Protein AF-A0AAJ2U429-F1 (afdb_monomer_lite)

Sequence (180 aa):
MDTSQNQRQIVRRLHALECALATEIDTRFAEEGVDRRDLMLLTALDSPDDASRPPHRGPGRTRRLRHLAARGWIDDTGTGTWALTDDGRAARLRLEEIRDTVRRRAVDAVGQDAFDTTMRNLDAMTRALGGDPDAPPRGGRRRFGRHGFGHPGAGRAERGDGDNRHHGFGPHDPRCTPAT

Radius of gyration: 21.41 Å; chains: 1; bounding box: 41×55×61 Å

Foldseek 3Di:
DDPVVVVVVVVVVVVLVVLVLQVQLQVVVVVVVHGVVLLVVLVLQVDPPPPVDDPPDDPPVVVSLVVCVVVVQWDDPVPNDIHGDPVVVVVSVVSVVSSVVSVVVVCVVQDVVRVVVVLVVVCVVQVVVVHHPPDDDPPPPPCPDDDDDDDDDDDDDDDDPDPPPDDDDDHPPVVSDDDD

pLDDT: mean 74.48, std 24.21, range [28.3, 98.0]

Structure (mmCIF, N/CA/C/O backbone):
data_AF-A0AAJ2U429-F1
#
_entry.id   AF-A0AAJ2U429-F1
#
loop_
_atom_site.group_PDB
_atom_site.id
_atom_site.type_symbol
_atom_site.label_atom_id
_atom_site.label_alt_id
_atom_site.label_comp_id
_atom_site.label_asym_id
_atom_site.label_entity_id
_atom_site.label_seq_id
_atom_site.pdbx_PDB_ins_code
_atom_site.Cartn_x
_atom_site.Cartn_y
_atom_site.Cartn_z
_atom_site.occupancy
_atom_site.B_iso_or_equiv
_atom_site.auth_seq_id
_atom_site.auth_comp_id
_atom_site.auth_asym_id
_atom_site.auth_atom_id
_atom_site.pdbx_PDB_model_num
ATOM 1 N N . MET A 1 1 ? 15.804 8.685 -31.724 1.00 52.22 1 MET A N 1
ATOM 2 C CA . MET A 1 1 ? 15.104 8.978 -30.453 1.00 52.22 1 MET A CA 1
ATOM 3 C C . MET A 1 1 ? 16.143 9.503 -29.477 1.00 52.22 1 MET A C 1
ATOM 5 O O . MET A 1 1 ? 17.149 8.833 -29.297 1.00 52.22 1 MET A O 1
ATOM 9 N N . ASP A 1 2 ? 15.962 10.713 -28.949 1.00 70.88 2 ASP A N 1
ATOM 10 C CA . ASP A 1 2 ? 16.974 11.413 -28.145 1.00 70.88 2 ASP A CA 1
ATOM 11 C C . ASP A 1 2 ? 17.080 10.804 -26.734 1.00 70.88 2 ASP A C 1
ATOM 13 O O . ASP A 1 2 ? 16.095 10.741 -25.989 1.00 70.88 2 ASP A O 1
ATOM 17 N N . THR A 1 3 ? 18.276 10.349 -26.357 1.00 69.38 3 THR A N 1
ATOM 18 C CA . THR A 1 3 ? 18.588 9.767 -25.042 1.00 69.38 3 THR A CA 1
ATOM 19 C C . THR A 1 3 ? 18.154 10.686 -23.896 1.00 69.38 3 THR A C 1
ATOM 21 O O . THR A 1 3 ? 17.651 10.200 -22.884 1.00 69.38 3 THR A O 1
ATOM 24 N N . SER A 1 4 ? 18.217 12.007 -24.082 1.00 68.56 4 SER A N 1
ATOM 25 C CA . SER A 1 4 ? 17.791 13.009 -23.092 1.00 68.56 4 SER A CA 1
ATOM 26 C C . SER A 1 4 ? 16.271 13.010 -22.867 1.00 68.56 4 SER A C 1
ATOM 28 O O . SER A 1 4 ? 15.778 13.211 -21.752 1.00 68.56 4 SER A O 1
ATOM 30 N N . GLN A 1 5 ? 15.497 12.752 -23.926 1.00 72.06 5 GLN A N 1
ATOM 31 C CA . GLN A 1 5 ? 14.043 12.597 -23.856 1.00 72.06 5 GLN A CA 1
ATOM 32 C C . GLN A 1 5 ? 13.669 11.275 -23.178 1.00 72.06 5 GLN A C 1
ATOM 34 O O . GLN A 1 5 ? 12.708 11.235 -22.409 1.00 72.06 5 GLN A O 1
ATOM 39 N N . ASN A 1 6 ? 14.423 10.203 -23.432 1.00 75.00 6 ASN A N 1
ATOM 40 C CA . ASN A 1 6 ? 14.228 8.909 -22.777 1.00 75.00 6 ASN A CA 1
ATOM 41 C C . ASN A 1 6 ? 14.582 8.965 -21.281 1.00 75.00 6 ASN A C 1
ATOM 43 O O . ASN A 1 6 ? 13.837 8.428 -20.467 1.00 75.00 6 ASN A O 1
ATOM 47 N N . GLN A 1 7 ? 15.631 9.701 -20.899 1.00 76.38 7 GLN A N 1
ATOM 48 C CA . GLN A 1 7 ? 16.014 9.913 -19.497 1.00 76.38 7 GLN A CA 1
ATOM 49 C C . GLN A 1 7 ? 14.909 10.610 -18.687 1.00 76.38 7 GLN A C 1
ATOM 51 O O . GLN A 1 7 ? 14.513 10.115 -17.633 1.00 76.38 7 GLN A O 1
ATOM 56 N N . ARG A 1 8 ? 14.327 11.708 -19.198 1.00 79.19 8 ARG A N 1
ATOM 57 C CA . ARG A 1 8 ? 13.188 12.381 -18.534 1.00 79.19 8 ARG A CA 1
ATOM 58 C C . ARG A 1 8 ? 11.939 11.498 -18.445 1.00 79.19 8 ARG A C 1
ATOM 60 O O . ARG A 1 8 ? 11.132 11.660 -17.531 1.00 79.19 8 ARG A O 1
ATOM 67 N N . GLN A 1 9 ? 11.768 10.565 -19.381 1.00 87.38 9 GLN A N 1
ATOM 68 C CA . GLN A 1 9 ? 10.630 9.648 -19.376 1.00 87.38 9 GLN A CA 1
ATOM 69 C C . GLN A 1 9 ? 10.718 8.582 -18.281 1.00 87.38 9 GLN A C 1
ATOM 71 O O . GLN A 1 9 ? 9.662 8.143 -17.836 1.00 87.38 9 GLN A O 1
ATOM 76 N N . ILE A 1 10 ? 11.913 8.181 -17.825 1.00 88.44 10 ILE A N 1
ATOM 77 C CA . ILE A 1 10 ? 12.056 7.149 -16.780 1.00 88.44 10 ILE A CA 1
ATOM 78 C C . ILE A 1 10 ? 11.386 7.610 -15.482 1.00 88.44 10 ILE A C 1
ATOM 80 O O . ILE A 1 10 ? 10.452 6.964 -15.015 1.00 88.44 10 ILE A O 1
ATOM 84 N N . VAL A 1 11 ? 11.789 8.770 -14.952 1.00 87.62 11 VAL A N 1
ATOM 85 C CA . VAL A 1 11 ? 11.227 9.320 -13.703 1.00 87.62 11 VAL A CA 1
ATOM 86 C C . VAL A 1 11 ? 9.716 9.526 -13.822 1.00 87.62 11 VAL A C 1
ATOM 88 O O . VAL A 1 11 ? 8.966 9.171 -12.918 1.00 87.62 11 VAL A O 1
ATOM 91 N N . ARG A 1 12 ? 9.250 10.040 -14.968 1.00 91.25 12 ARG A N 1
ATOM 92 C CA . ARG A 1 12 ? 7.818 10.250 -15.217 1.00 91.25 12 ARG A CA 1
ATOM 93 C C . ARG A 1 12 ? 7.030 8.939 -15.245 1.00 91.25 12 ARG A C 1
ATOM 95 O O . ARG A 1 12 ? 5.923 8.899 -14.727 1.00 91.25 12 ARG A O 1
ATOM 102 N N . ARG A 1 13 ? 7.561 7.882 -15.869 1.00 92.44 13 ARG A N 1
ATOM 103 C CA . ARG A 1 13 ? 6.893 6.571 -15.949 1.00 92.44 13 ARG A CA 1
ATOM 104 C C . ARG A 1 13 ? 6.829 5.883 -14.590 1.00 92.44 13 ARG A C 1
ATOM 106 O O . ARG A 1 13 ? 5.782 5.342 -14.261 1.00 92.44 13 ARG A O 1
ATOM 113 N N . LEU A 1 14 ? 7.907 5.943 -13.807 1.00 93.31 14 LEU A N 1
ATOM 114 C CA . LEU A 1 14 ? 7.922 5.412 -12.442 1.00 93.31 14 LEU A CA 1
ATOM 115 C C . LEU A 1 14 ? 6.882 6.117 -11.567 1.00 93.31 14 LEU A C 1
ATOM 117 O O . LEU A 1 14 ? 6.089 5.454 -10.907 1.00 93.31 14 LEU A O 1
ATOM 121 N N . HIS A 1 15 ? 6.820 7.448 -11.640 1.00 89.69 15 HIS A N 1
ATOM 122 C CA . HIS A 1 15 ? 5.814 8.231 -10.919 1.00 89.69 15 HIS A CA 1
ATOM 123 C C . HIS A 1 15 ? 4.383 7.934 -11.397 1.00 89.69 15 HIS A C 1
ATOM 125 O O . HIS A 1 15 ? 3.491 7.751 -10.578 1.00 89.69 15 HIS A O 1
ATOM 131 N N . ALA A 1 16 ? 4.155 7.791 -12.707 1.00 94.44 16 ALA A N 1
ATOM 132 C CA . ALA A 1 16 ? 2.840 7.421 -13.236 1.00 94.44 16 ALA A CA 1
ATOM 133 C C . ALA A 1 16 ? 2.380 6.030 -12.758 1.00 94.44 16 ALA A C 1
ATOM 135 O O . ALA A 1 16 ? 1.210 5.858 -12.416 1.00 94.44 16 ALA A O 1
ATOM 136 N N . LEU A 1 17 ? 3.292 5.053 -12.698 1.00 95.38 17 LEU A N 1
ATOM 137 C CA . 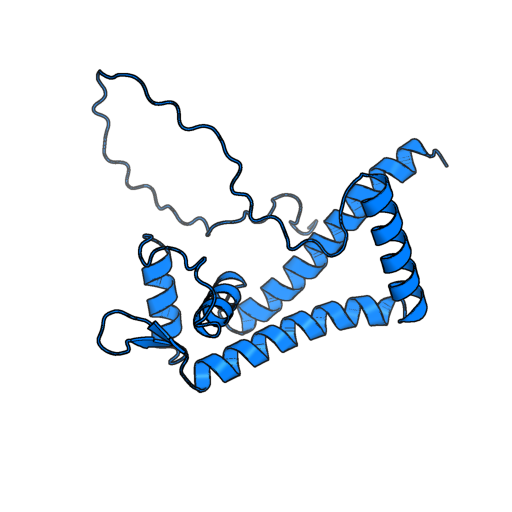LEU A 1 17 ? 3.008 3.728 -12.141 1.00 95.38 17 LEU A CA 1
ATOM 138 C C . LEU A 1 17 ? 2.693 3.807 -10.641 1.00 95.38 17 LEU A C 1
ATOM 140 O O . LEU A 1 17 ? 1.725 3.197 -10.193 1.00 95.38 17 LEU A O 1
ATOM 144 N N . GLU A 1 18 ? 3.467 4.586 -9.879 1.00 93.56 18 GLU A N 1
ATOM 145 C CA . GLU A 1 18 ? 3.212 4.840 -8.456 1.00 93.56 18 GLU A CA 1
ATOM 146 C C . GLU A 1 18 ? 1.813 5.438 -8.242 1.00 93.56 18 GLU A C 1
ATOM 148 O O . GLU A 1 18 ? 1.048 4.917 -7.431 1.00 93.56 18 GLU A O 1
ATOM 153 N N . CYS A 1 19 ? 1.438 6.462 -9.017 1.00 92.06 19 CYS A N 1
ATOM 154 C CA . CYS A 1 19 ? 0.103 7.058 -8.977 1.00 92.06 19 CYS A CA 1
ATOM 155 C C . CYS A 1 19 ? -1.002 6.042 -9.302 1.00 92.06 19 CYS A C 1
ATOM 157 O O . CYS A 1 19 ? -2.028 6.026 -8.629 1.00 92.06 19 CYS A O 1
ATOM 159 N N . ALA A 1 20 ? -0.820 5.200 -10.323 1.00 95.94 20 ALA A N 1
ATOM 160 C CA . ALA A 1 20 ? -1.832 4.227 -10.732 1.00 95.94 20 ALA A CA 1
ATOM 161 C C . ALA A 1 20 ? -2.057 3.149 -9.660 1.00 95.94 20 ALA A C 1
ATOM 163 O O . ALA A 1 20 ? -3.198 2.871 -9.290 1.00 95.94 20 ALA A O 1
ATOM 164 N N . LEU A 1 21 ? -0.969 2.593 -9.113 1.00 94.69 21 LEU A N 1
ATOM 165 C CA . LEU A 1 21 ? -1.026 1.645 -7.998 1.00 94.69 21 LEU A CA 1
ATOM 166 C C . LEU A 1 21 ? -1.673 2.281 -6.769 1.00 94.69 21 LEU A C 1
ATOM 168 O O . LEU A 1 21 ? -2.485 1.648 -6.095 1.00 94.69 21 LEU A O 1
ATOM 172 N N . ALA A 1 22 ? -1.318 3.534 -6.484 1.00 91.75 22 ALA A N 1
ATOM 173 C CA . ALA A 1 22 ? -1.907 4.281 -5.397 1.00 91.75 22 ALA A CA 1
ATOM 174 C C . ALA A 1 22 ? -3.428 4.398 -5.598 1.00 91.75 22 ALA A C 1
ATOM 176 O O . ALA A 1 22 ? -4.187 3.875 -4.780 1.00 91.75 22 ALA A O 1
ATOM 177 N N . THR A 1 23 ? -3.880 5.016 -6.683 1.00 94.38 23 THR A N 1
ATOM 178 C CA . THR A 1 23 ? -5.307 5.238 -6.946 1.00 94.38 23 THR A CA 1
ATOM 179 C C . THR A 1 23 ? -6.124 3.953 -6.831 1.00 94.38 23 THR A C 1
ATOM 181 O O . THR A 1 23 ? -7.124 3.948 -6.123 1.00 94.38 23 THR A O 1
ATOM 184 N N . GLU A 1 24 ? -5.667 2.844 -7.419 1.00 95.88 24 GLU A N 1
ATOM 185 C CA . GLU A 1 24 ? -6.379 1.563 -7.323 1.00 95.88 24 GLU A CA 1
ATOM 186 C C . GLU A 1 24 ? -6.491 1.071 -5.869 1.00 95.88 24 GLU A C 1
ATOM 188 O O . GLU A 1 24 ? -7.569 0.676 -5.430 1.00 95.88 24 GLU A O 1
ATOM 193 N N . ILE A 1 25 ? -5.407 1.134 -5.085 1.00 94.31 25 ILE A N 1
ATOM 194 C CA . ILE A 1 25 ? -5.443 0.758 -3.661 1.00 94.31 25 ILE A CA 1
ATOM 195 C C . ILE A 1 25 ? -6.410 1.657 -2.880 1.00 94.31 25 ILE A C 1
ATOM 197 O O . ILE A 1 25 ? -7.165 1.150 -2.055 1.00 94.31 25 ILE A O 1
ATOM 201 N N . ASP A 1 26 ? -6.400 2.972 -3.124 1.00 93.12 26 ASP A N 1
ATOM 202 C CA . ASP A 1 26 ? -7.301 3.904 -2.433 1.00 93.12 26 ASP A CA 1
ATOM 203 C C . ASP A 1 26 ? -8.764 3.632 -2.781 1.00 93.12 26 ASP A C 1
ATOM 205 O O . ASP A 1 26 ? -9.603 3.630 -1.882 1.00 93.12 26 ASP A O 1
ATOM 209 N N . THR A 1 27 ? -9.070 3.341 -4.048 1.00 94.50 27 THR A N 1
ATOM 210 C CA . THR A 1 27 ? -10.417 2.957 -4.480 1.00 94.50 27 THR A CA 1
ATOM 211 C C . THR A 1 27 ? -10.896 1.710 -3.739 1.00 94.50 27 THR A C 1
ATOM 213 O O . THR A 1 27 ? -11.973 1.734 -3.148 1.00 94.50 27 THR A O 1
ATOM 216 N N . ARG A 1 28 ? -10.077 0.653 -3.669 1.00 95.81 28 ARG A N 1
ATOM 217 C CA . ARG A 1 28 ? -10.447 -0.580 -2.949 1.00 95.81 28 ARG A CA 1
ATOM 218 C C . ARG A 1 28 ? -10.546 -0.386 -1.438 1.00 95.81 28 ARG A C 1
ATOM 220 O O . ARG A 1 28 ? -11.371 -1.008 -0.783 1.00 95.81 28 ARG A O 1
ATOM 227 N N . PHE A 1 29 ? -9.713 0.469 -0.852 1.00 94.62 29 PHE A N 1
ATOM 228 C CA . PHE A 1 29 ? -9.782 0.751 0.585 1.00 94.62 29 PHE A CA 1
ATOM 229 C C . PHE A 1 29 ? -11.016 1.592 0.930 1.00 94.62 29 PHE A C 1
ATOM 231 O O . PHE A 1 29 ? -11.631 1.379 1.976 1.00 94.62 29 PHE A O 1
ATOM 238 N N . ALA A 1 30 ? -11.421 2.497 0.035 1.00 92.38 30 ALA A N 1
ATOM 239 C CA . ALA A 1 30 ? -12.638 3.280 0.191 1.00 92.38 30 ALA A CA 1
ATOM 240 C C . ALA A 1 30 ? -13.902 2.401 0.182 1.00 92.38 30 ALA A C 1
ATOM 242 O O . ALA A 1 30 ? -14.822 2.687 0.947 1.00 92.38 30 ALA A O 1
ATOM 243 N N . GLU A 1 31 ? -13.926 1.308 -0.593 1.00 92.50 31 GLU A N 1
ATOM 244 C CA . GLU A 1 31 ? -14.996 0.290 -0.552 1.00 92.50 31 GLU A CA 1
ATOM 245 C C . GLU A 1 31 ? -15.119 -0.361 0.841 1.00 92.50 31 GLU A C 1
ATOM 247 O O . GLU A 1 31 ? -16.221 -0.641 1.307 1.00 92.50 31 GLU A O 1
ATOM 252 N N . GLU A 1 32 ? -14.000 -0.510 1.555 1.00 90.25 32 GLU A N 1
ATOM 253 C CA . GLU A 1 32 ? -13.932 -0.992 2.943 1.00 90.25 32 GLU A CA 1
ATOM 254 C C . GLU A 1 32 ? -14.111 0.138 3.983 1.00 90.25 32 GLU A C 1
ATOM 256 O O . GLU A 1 32 ? -14.038 -0.091 5.197 1.00 90.25 32 GLU A O 1
ATOM 261 N N . GLY A 1 33 ? -14.326 1.386 3.553 1.00 92.31 33 GLY A N 1
ATOM 262 C CA . GLY A 1 33 ? -14.481 2.552 4.429 1.00 92.31 33 GLY A CA 1
ATOM 263 C C . GLY A 1 33 ? -13.230 2.892 5.251 1.00 92.31 33 GLY A C 1
ATOM 264 O O . GLY A 1 33 ? -13.345 3.384 6.382 1.00 92.31 33 GLY A O 1
ATOM 265 N N . VAL A 1 34 ? -12.042 2.579 4.731 1.00 93.56 34 VAL A N 1
ATOM 266 C CA . VAL A 1 34 ? -10.739 2.879 5.345 1.00 93.56 34 VAL A CA 1
ATOM 267 C C . VAL A 1 34 ? -9.788 3.537 4.351 1.00 93.56 34 VAL A C 1
ATOM 269 O O . VAL A 1 34 ? -10.065 3.623 3.161 1.00 93.56 34 VAL A O 1
ATOM 272 N N . ASP A 1 35 ? -8.643 4.011 4.838 1.00 91.12 35 ASP A N 1
ATOM 273 C CA . ASP A 1 35 ? -7.538 4.455 3.990 1.00 91.12 35 ASP A CA 1
ATOM 274 C C . ASP A 1 35 ? -6.200 3.794 4.372 1.00 91.12 35 ASP A C 1
ATOM 276 O O . ASP A 1 35 ? -6.085 3.019 5.324 1.00 91.12 35 ASP A O 1
ATOM 280 N N . ARG A 1 36 ? -5.130 4.110 3.631 1.00 88.69 36 ARG A N 1
ATOM 281 C CA . ARG A 1 36 ? -3.798 3.538 3.897 1.00 88.69 36 ARG A CA 1
ATOM 282 C C . ARG A 1 36 ? -3.253 3.861 5.287 1.00 88.69 36 ARG A C 1
ATOM 284 O O . ARG A 1 36 ? -2.418 3.117 5.797 1.00 88.69 36 ARG A O 1
ATOM 291 N N . ARG A 1 37 ? -3.666 4.976 5.902 1.00 86.50 37 ARG A N 1
ATOM 292 C CA . ARG A 1 37 ? -3.208 5.336 7.253 1.00 86.50 37 ARG A CA 1
ATOM 293 C C . ARG A 1 37 ? -3.861 4.464 8.305 1.00 86.50 37 ARG A C 1
ATOM 295 O O . ARG A 1 37 ? -3.230 4.236 9.333 1.00 86.50 37 ARG A O 1
ATOM 302 N N . ASP A 1 38 ? -5.076 4.001 8.048 1.00 91.38 38 ASP A N 1
ATOM 303 C CA . ASP A 1 38 ? -5.739 3.030 8.904 1.00 91.38 38 ASP A CA 1
ATOM 304 C C . ASP A 1 38 ? -4.991 1.696 8.843 1.00 91.38 38 ASP A C 1
ATOM 306 O O . ASP A 1 38 ? -4.625 1.178 9.893 1.00 91.38 38 ASP A O 1
ATOM 310 N N . LEU A 1 39 ? -4.609 1.227 7.645 1.00 91.88 39 LEU A N 1
ATOM 311 C CA . LEU A 1 39 ? -3.750 0.043 7.518 1.00 91.88 39 LEU A CA 1
ATOM 312 C C . LEU A 1 39 ? -2.407 0.218 8.244 1.00 91.88 39 LEU A C 1
ATOM 314 O O . LEU A 1 39 ? -2.041 -0.627 9.050 1.00 91.88 39 LEU A O 1
ATOM 318 N N . MET A 1 40 ? -1.696 1.334 8.033 1.00 87.31 40 MET A N 1
ATOM 319 C CA . MET A 1 40 ? -0.438 1.597 8.753 1.00 87.31 40 MET A CA 1
ATOM 320 C C . MET A 1 40 ? -0.619 1.612 10.275 1.00 87.31 40 MET A C 1
ATOM 322 O O . MET A 1 40 ? 0.285 1.218 11.005 1.00 87.31 40 MET A O 1
ATOM 326 N N . LEU A 1 41 ? -1.760 2.104 10.764 1.00 87.62 41 LEU A N 1
ATOM 327 C CA . LEU A 1 41 ? -2.060 2.131 12.190 1.00 87.62 41 LEU A CA 1
ATOM 328 C C . LEU A 1 41 ? -2.328 0.723 12.725 1.00 87.62 41 LEU A C 1
ATOM 330 O O . LEU A 1 41 ? -1.808 0.395 13.784 1.00 87.62 41 LEU A O 1
ATOM 334 N N . LEU A 1 42 ? -3.067 -0.108 11.987 1.00 91.06 42 LEU A N 1
ATOM 335 C CA . LEU A 1 42 ? -3.268 -1.515 12.332 1.00 91.06 42 LEU A CA 1
ATOM 336 C C . LEU A 1 42 ? -1.930 -2.268 12.331 1.00 91.06 42 LEU A C 1
ATOM 338 O O . LEU A 1 42 ? -1.600 -2.894 13.326 1.00 91.06 42 LEU A O 1
ATOM 342 N N . THR A 1 43 ? -1.097 -2.141 11.295 1.00 90.06 43 THR A N 1
ATOM 343 C CA . THR A 1 43 ? 0.234 -2.778 11.266 1.00 90.06 43 THR A CA 1
ATOM 344 C C . THR A 1 43 ? 1.117 -2.323 12.433 1.00 90.06 43 THR A C 1
ATOM 346 O O . THR A 1 43 ? 1.772 -3.144 13.062 1.00 90.06 43 THR A O 1
ATOM 349 N N . ALA A 1 44 ? 1.103 -1.033 12.782 1.00 84.19 44 ALA A N 1
ATOM 350 C CA . ALA A 1 44 ? 1.881 -0.520 13.911 1.00 84.19 44 ALA A CA 1
ATOM 351 C C . ALA A 1 44 ? 1.362 -0.985 15.285 1.00 84.19 44 ALA A C 1
ATOM 353 O O . ALA A 1 44 ? 2.128 -1.016 16.243 1.00 84.19 44 ALA A O 1
ATOM 354 N N . LEU A 1 45 ? 0.069 -1.296 15.409 1.00 84.88 45 LEU A N 1
ATOM 355 C CA . LEU A 1 45 ? -0.503 -1.852 16.638 1.00 84.88 45 LEU A CA 1
ATOM 356 C C . LEU A 1 45 ? -0.221 -3.352 16.787 1.00 84.88 45 LEU A C 1
ATOM 358 O O . LEU A 1 45 ? -0.262 -3.846 17.910 1.00 84.88 45 LEU A O 1
ATOM 362 N N . ASP A 1 46 ? 0.067 -4.052 15.687 1.00 84.25 46 ASP A N 1
ATOM 363 C CA . ASP A 1 46 ? 0.339 -5.496 15.673 1.00 84.25 46 ASP A CA 1
ATOM 364 C C . ASP A 1 46 ? 1.811 -5.834 15.950 1.00 84.25 46 ASP A C 1
ATOM 366 O O . ASP A 1 46 ? 2.136 -6.975 16.262 1.00 84.25 46 ASP A O 1
ATOM 370 N N . SER A 1 47 ? 2.699 -4.838 15.867 1.00 72.94 47 SER A N 1
ATOM 371 C CA . SER A 1 47 ? 4.135 -4.969 16.136 1.00 72.94 47 SER A CA 1
ATOM 372 C C . SER A 1 47 ? 4.495 -4.345 17.493 1.00 72.94 47 SER A C 1
ATOM 374 O O . SER A 1 47 ? 4.837 -3.160 17.547 1.00 72.94 47 SER A O 1
ATOM 376 N N . PRO A 1 48 ? 4.434 -5.099 18.607 1.00 56.56 48 PRO A N 1
ATOM 377 C CA . PRO A 1 48 ? 4.714 -4.570 19.945 1.00 56.56 48 PRO A CA 1
ATOM 378 C C . PRO A 1 48 ? 6.183 -4.158 20.159 1.00 56.56 48 PRO A C 1
ATOM 380 O O . PRO A 1 48 ? 6.441 -3.299 21.002 1.00 56.56 48 PRO A O 1
ATOM 383 N N . ASP A 1 49 ? 7.122 -4.707 19.379 1.00 54.34 49 ASP A N 1
ATOM 384 C CA . ASP A 1 49 ? 8.573 -4.511 19.550 1.00 54.34 49 ASP A CA 1
ATOM 385 C C . ASP A 1 49 ? 9.148 -3.277 18.828 1.00 54.34 49 ASP A C 1
ATOM 387 O O . ASP A 1 49 ? 10.323 -2.941 19.002 1.00 54.34 49 ASP A O 1
ATOM 391 N N . ASP A 1 50 ? 8.349 -2.559 18.030 1.00 49.34 50 ASP A N 1
ATOM 392 C CA . ASP A 1 50 ? 8.843 -1.386 17.303 1.00 49.34 50 ASP A CA 1
ATOM 393 C C . ASP A 1 50 ? 8.854 -0.137 18.208 1.00 49.34 50 ASP A C 1
ATOM 395 O O . ASP A 1 50 ? 7.923 0.676 18.264 1.00 49.34 50 ASP A O 1
ATOM 399 N N . ALA A 1 51 ? 9.956 0.024 18.946 1.00 39.94 51 ALA A N 1
ATOM 400 C CA . ALA A 1 51 ? 10.234 1.152 19.837 1.00 39.94 51 ALA A CA 1
ATOM 401 C C . ALA A 1 51 ? 10.302 2.526 19.125 1.00 39.94 51 ALA A C 1
ATOM 403 O O . ALA A 1 51 ? 10.416 3.558 19.790 1.00 39.94 51 ALA A O 1
ATOM 404 N N . SER A 1 52 ? 10.171 2.583 17.789 1.00 42.97 52 SER A N 1
ATOM 405 C CA . SER A 1 52 ? 9.949 3.831 17.034 1.00 42.97 52 SER A CA 1
ATOM 406 C C . SER A 1 52 ? 8.519 4.384 17.154 1.00 42.97 52 SER A C 1
ATOM 408 O O . SER A 1 52 ? 8.170 5.352 16.464 1.00 42.97 52 SER A O 1
ATOM 410 N N . ARG A 1 53 ? 7.690 3.795 18.030 1.00 49.34 53 ARG A N 1
ATOM 411 C CA . ARG A 1 53 ? 6.284 4.147 18.262 1.00 49.34 53 ARG A CA 1
ATOM 412 C C . ARG A 1 53 ? 6.075 5.672 18.319 1.00 49.34 53 ARG A C 1
ATOM 414 O O . ARG A 1 53 ? 6.690 6.359 19.139 1.00 49.34 53 ARG A O 1
ATOM 421 N N . PRO A 1 54 ? 5.205 6.249 17.469 1.00 45.62 54 PRO A N 1
ATOM 422 C CA . PRO A 1 54 ? 4.890 7.667 17.559 1.00 45.62 54 PRO A CA 1
ATOM 423 C C . PRO A 1 54 ? 4.207 7.954 18.905 1.00 45.62 54 PRO A C 1
ATOM 425 O O . PRO A 1 54 ? 3.419 7.128 19.374 1.00 45.62 54 PRO A O 1
ATOM 428 N N . PRO A 1 55 ? 4.459 9.121 19.526 1.00 47.53 55 PRO A N 1
ATOM 429 C CA . PRO A 1 55 ? 3.813 9.475 20.780 1.00 47.53 55 PRO A CA 1
ATOM 430 C C . PRO A 1 55 ? 2.295 9.426 20.590 1.00 47.53 55 PRO A C 1
ATOM 432 O O . PRO A 1 55 ? 1.775 9.889 19.572 1.00 47.53 55 PRO A O 1
ATOM 435 N N . HIS A 1 56 ? 1.595 8.881 21.585 1.00 52.22 56 HIS A N 1
ATOM 436 C CA . HIS A 1 56 ? 0.142 8.664 21.672 1.00 52.22 56 HIS A CA 1
ATOM 437 C C . HIS A 1 56 ? -0.737 9.921 21.479 1.00 52.22 56 HIS A C 1
ATOM 439 O O . HIS A 1 56 ? -1.912 9.925 21.837 1.00 52.22 56 HIS A O 1
ATOM 445 N N . ARG A 1 57 ? -0.198 11.038 20.981 1.00 48.72 57 ARG A N 1
ATOM 446 C CA . ARG A 1 57 ? -0.844 12.347 21.007 1.00 48.72 57 ARG A CA 1
ATOM 447 C C . ARG A 1 57 ? -0.620 13.096 19.699 1.00 48.72 57 ARG A C 1
ATOM 449 O O . ARG A 1 57 ? 0.473 13.556 19.390 1.00 48.72 57 ARG A O 1
ATOM 456 N N . GLY A 1 58 ? -1.708 13.232 18.950 1.00 47.84 58 GLY A N 1
ATOM 457 C CA . GLY A 1 58 ? -1.852 14.144 17.824 1.00 47.84 58 GLY A CA 1
ATOM 458 C C . GLY A 1 58 ? -3.345 14.342 17.531 1.00 47.84 58 GLY A C 1
ATOM 459 O O . GLY A 1 58 ? -4.093 13.361 17.589 1.00 47.84 58 GLY A O 1
ATOM 460 N N . PRO A 1 59 ? -3.803 15.566 17.214 1.00 45.84 59 PRO A N 1
ATOM 461 C CA . PRO A 1 59 ? -5.231 15.913 17.155 1.00 45.84 59 PRO A CA 1
ATOM 462 C C . PRO A 1 59 ? -6.035 15.101 16.124 1.00 45.84 59 PRO A C 1
ATOM 464 O O . PRO A 1 59 ? -7.231 14.895 16.298 1.00 45.84 59 PRO A O 1
ATOM 467 N N . GLY A 1 60 ? -5.385 14.572 15.080 1.00 57.59 60 GLY A N 1
ATOM 468 C CA . GLY A 1 60 ? -6.028 13.718 14.074 1.00 57.59 60 GLY A CA 1
ATOM 469 C C . GLY A 1 60 ? -6.037 12.215 14.390 1.00 57.59 60 GLY A C 1
ATOM 470 O O . GLY A 1 60 ? -6.854 11.485 13.828 1.00 57.59 60 GLY A O 1
ATOM 471 N N . ARG A 1 61 ? -5.157 11.722 15.277 1.00 67.69 61 ARG A N 1
ATOM 472 C CA . ARG A 1 61 ? -5.066 10.276 15.564 1.00 67.69 61 ARG A CA 1
ATOM 473 C C . ARG A 1 61 ? -6.151 9.794 16.522 1.00 67.69 61 ARG A C 1
ATOM 475 O O . ARG A 1 61 ? -6.601 8.668 16.368 1.00 67.69 61 ARG A O 1
ATOM 482 N N . THR A 1 62 ? -6.654 10.638 17.421 1.00 74.94 62 THR A N 1
ATOM 483 C CA . THR A 1 62 ? -7.773 10.279 18.315 1.00 74.94 62 THR A CA 1
ATOM 484 C C . THR A 1 62 ? -9.075 10.036 17.551 1.00 74.94 62 THR A C 1
ATOM 486 O O . THR A 1 62 ? -9.841 9.144 17.902 1.00 74.94 62 THR A O 1
ATOM 489 N N . ARG A 1 63 ? -9.338 10.783 16.469 1.00 84.00 63 ARG A N 1
ATOM 490 C CA . ARG A 1 63 ? -10.496 10.525 15.596 1.00 84.00 63 ARG A CA 1
ATOM 491 C C . ARG A 1 63 ? -10.369 9.184 14.870 1.00 84.00 63 ARG 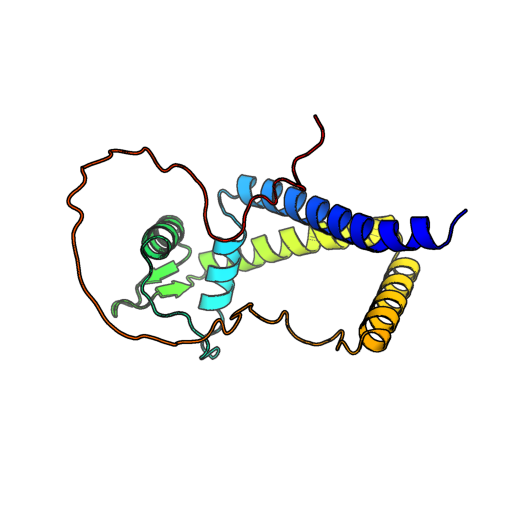A C 1
ATOM 493 O O . ARG A 1 63 ? -11.348 8.456 14.810 1.00 84.00 63 ARG A O 1
ATOM 500 N N . ARG A 1 64 ? -9.180 8.851 14.361 1.00 86.75 64 ARG A N 1
ATOM 501 C CA . ARG A 1 64 ? -8.932 7.571 13.675 1.00 86.75 64 ARG A CA 1
ATOM 502 C C . ARG A 1 64 ? -8.979 6.379 14.618 1.00 86.75 64 ARG A C 1
ATOM 504 O O . ARG A 1 64 ? -9.615 5.394 14.290 1.00 86.75 64 ARG A O 1
ATOM 511 N N . LEU A 1 65 ? -8.384 6.492 15.804 1.00 87.00 65 LEU A N 1
ATOM 512 C CA . LEU A 1 65 ? -8.488 5.450 16.827 1.00 87.00 65 LEU A CA 1
ATOM 513 C C . LEU A 1 65 ? -9.954 5.207 17.202 1.00 87.00 65 LEU A C 1
ATOM 515 O O . LEU A 1 65 ? -10.396 4.070 17.187 1.00 87.00 65 LEU A O 1
ATOM 519 N N . ARG A 1 66 ? -10.748 6.268 17.404 1.00 87.06 66 ARG A N 1
ATOM 520 C CA . ARG A 1 66 ? -12.198 6.122 17.622 1.00 87.06 66 ARG A CA 1
ATOM 521 C C . ARG A 1 66 ? -12.925 5.476 16.441 1.00 87.06 66 ARG A C 1
ATOM 523 O O . ARG A 1 66 ? -13.813 4.672 16.674 1.00 87.06 66 ARG A O 1
ATOM 530 N N . HIS A 1 67 ? -12.561 5.806 15.200 1.00 90.19 67 HIS A N 1
ATOM 531 C CA . HIS A 1 67 ? -13.123 5.165 14.002 1.00 90.19 67 HIS A CA 1
ATOM 532 C C . HIS A 1 67 ? -12.830 3.662 13.970 1.00 90.19 67 HIS A C 1
ATOM 534 O O . HIS A 1 67 ? -13.736 2.866 13.760 1.00 90.19 67 HIS A O 1
ATOM 540 N N . LEU A 1 68 ? -11.586 3.262 14.241 1.00 92.50 68 LEU A N 1
ATOM 541 C CA . LEU A 1 68 ? -11.199 1.850 14.292 1.00 92.50 68 LEU A CA 1
ATOM 542 C C . LEU A 1 68 ? -11.834 1.114 15.480 1.00 92.50 68 LEU A C 1
ATOM 544 O O . LEU A 1 68 ? -12.256 -0.030 15.330 1.00 92.50 68 LEU A O 1
ATOM 548 N N . ALA A 1 69 ? -11.960 1.775 16.631 1.00 91.56 69 ALA A N 1
ATOM 549 C CA . ALA A 1 69 ? -12.625 1.223 17.808 1.00 91.56 69 ALA A CA 1
ATOM 550 C C . ALA A 1 69 ? -14.131 1.039 17.576 1.00 91.56 69 ALA A C 1
ATOM 552 O O . ALA A 1 69 ? -14.684 -0.000 17.912 1.00 91.56 69 ALA A O 1
ATOM 553 N N . ALA A 1 70 ? -14.793 1.995 16.915 1.00 93.06 70 ALA A N 1
ATOM 554 C CA . ALA A 1 70 ? -16.206 1.883 16.543 1.00 93.06 70 ALA A CA 1
ATOM 555 C C . ALA A 1 70 ? -16.483 0.716 15.577 1.00 93.06 70 ALA A C 1
ATOM 557 O O . ALA A 1 70 ? -17.602 0.214 15.528 1.00 93.06 70 ALA A O 1
ATOM 558 N N . ARG A 1 71 ? -15.468 0.269 14.827 1.00 94.06 71 ARG A N 1
ATOM 559 C CA . ARG A 1 71 ? -15.521 -0.931 13.974 1.00 94.06 71 ARG A CA 1
ATOM 560 C C . ARG A 1 71 ? -15.199 -2.225 14.726 1.00 94.06 71 ARG A C 1
ATOM 562 O O . ARG A 1 71 ? -15.204 -3.284 14.110 1.00 94.06 71 ARG A O 1
ATOM 569 N N . GLY A 1 72 ? -14.861 -2.141 16.011 1.00 94.44 72 GLY A N 1
ATOM 570 C CA . GLY A 1 72 ? -14.422 -3.279 16.815 1.00 94.44 72 GLY A CA 1
ATOM 571 C C . GLY A 1 72 ? -13.039 -3.805 16.436 1.00 94.44 72 GLY A C 1
ATOM 572 O O . GLY A 1 72 ? -12.710 -4.927 16.792 1.00 94.44 72 GLY A O 1
ATOM 573 N N . TRP A 1 73 ? -12.225 -3.042 15.698 1.00 95.50 73 TRP A N 1
ATOM 574 C CA . TRP A 1 73 ? -10.908 -3.497 15.225 1.00 95.50 73 TRP A CA 1
ATOM 575 C C . TRP A 1 73 ? -9.784 -3.234 16.227 1.00 95.50 73 TRP A C 1
ATOM 577 O O . TRP A 1 73 ? -8.734 -3.872 16.188 1.00 95.50 73 TRP A O 1
ATOM 587 N N . ILE A 1 74 ? -9.986 -2.271 17.119 1.00 92.62 74 ILE A N 1
ATOM 588 C CA . ILE A 1 74 ? -9.069 -1.989 18.216 1.00 92.62 74 ILE A CA 1
ATOM 589 C C . ILE A 1 74 ? -9.870 -1.775 19.493 1.00 92.62 74 ILE A C 1
ATOM 591 O O . ILE A 1 74 ? -11.016 -1.331 19.426 1.00 92.62 74 ILE A O 1
ATOM 595 N N . ASP A 1 75 ? -9.245 -2.031 20.632 1.00 89.06 75 ASP A N 1
ATOM 596 C CA . ASP A 1 75 ? -9.837 -1.793 21.945 1.00 89.06 75 ASP A CA 1
ATOM 597 C C . ASP A 1 75 ? -8.825 -1.146 22.900 1.00 89.06 75 ASP A C 1
ATOM 599 O O . ASP A 1 75 ? -7.609 -1.250 22.696 1.00 89.06 75 ASP A O 1
ATOM 603 N N . ASP A 1 76 ? -9.325 -0.434 23.909 1.00 83.12 76 ASP A N 1
ATOM 604 C CA . ASP A 1 76 ? -8.503 0.107 24.991 1.00 83.12 76 ASP A CA 1
ATOM 605 C C . ASP A 1 76 ? -8.255 -1.004 26.013 1.00 83.12 76 ASP A C 1
ATOM 607 O O . ASP A 1 76 ? -9.182 -1.575 26.580 1.00 83.12 76 ASP A O 1
ATOM 611 N N . THR A 1 77 ? -6.990 -1.284 26.312 1.00 77.56 77 THR A N 1
ATOM 612 C CA . THR A 1 77 ? -6.591 -2.283 27.310 1.00 77.56 77 THR A CA 1
ATOM 613 C C . THR A 1 77 ? -6.863 -1.832 28.755 1.00 77.56 77 THR A C 1
ATOM 615 O O . THR A 1 77 ? -6.323 -2.415 29.693 1.00 77.56 77 THR A O 1
ATOM 618 N N . GLY A 1 78 ? -7.618 -0.748 28.959 1.00 65.75 78 GLY A N 1
ATOM 619 C CA . GLY A 1 78 ? -7.964 -0.179 30.264 1.00 65.75 78 GLY A CA 1
ATOM 620 C C . GLY A 1 78 ? -6.872 0.700 30.884 1.00 65.75 78 GLY A C 1
ATOM 621 O O . GLY A 1 78 ? -7.038 1.203 31.992 1.00 65.75 78 GLY A O 1
ATOM 622 N N . THR A 1 79 ? -5.758 0.910 30.180 1.00 66.25 79 THR A N 1
ATOM 623 C CA . THR A 1 79 ? -4.611 1.724 30.630 1.00 66.25 79 THR A CA 1
ATOM 624 C C . THR A 1 79 ? -4.390 2.959 29.752 1.00 66.25 79 THR A C 1
ATOM 626 O O . THR A 1 79 ? -3.374 3.643 29.882 1.00 66.25 79 THR A O 1
ATOM 629 N N . GLY A 1 80 ? -5.326 3.251 28.838 1.00 66.50 80 GLY A N 1
ATOM 630 C CA . GLY A 1 80 ? -5.160 4.264 27.797 1.00 66.50 80 GLY A CA 1
ATOM 631 C C . GLY A 1 80 ? -4.266 3.790 26.648 1.00 66.50 80 GLY A C 1
ATOM 632 O O . GLY A 1 80 ? -3.755 4.611 25.876 1.00 66.50 80 GLY A O 1
ATOM 633 N N . THR A 1 81 ? -4.059 2.474 26.543 1.00 76.56 81 THR A N 1
ATOM 634 C CA . THR A 1 81 ? -3.275 1.828 25.487 1.00 76.56 81 THR A CA 1
ATOM 635 C C . THR A 1 81 ? -4.221 1.092 24.555 1.00 76.56 81 THR A C 1
ATOM 637 O O . THR A 1 81 ? -5.069 0.333 24.997 1.00 76.56 81 THR A O 1
ATOM 640 N N . TRP A 1 82 ? -4.063 1.303 23.250 1.00 83.62 82 TRP A N 1
ATOM 641 C CA . TRP A 1 82 ? -4.864 0.616 22.239 1.00 83.62 82 TRP A CA 1
ATOM 642 C C . TRP A 1 82 ? -4.183 -0.679 21.801 1.00 83.62 82 TRP A C 1
ATOM 644 O O . TRP A 1 82 ? -2.971 -0.679 21.561 1.00 83.62 82 TRP A O 1
ATOM 654 N N . ALA A 1 83 ? -4.969 -1.739 21.645 1.00 85.94 83 ALA A N 1
ATOM 655 C CA . ALA A 1 83 ? -4.548 -3.032 21.117 1.00 85.94 83 ALA A CA 1
ATOM 656 C C . ALA A 1 83 ? -5.487 -3.496 19.995 1.00 85.94 83 ALA A C 1
ATOM 658 O O . ALA A 1 83 ? -6.641 -3.075 19.930 1.00 85.94 83 ALA A O 1
ATOM 659 N N . LEU A 1 84 ? -4.993 -4.358 19.103 1.00 90.50 84 LEU A N 1
ATOM 660 C CA . LEU A 1 84 ? -5.822 -5.006 18.086 1.00 90.50 84 LEU A CA 1
ATOM 661 C C . LEU A 1 84 ? -6.691 -6.100 18.692 1.00 90.50 84 LEU A C 1
ATOM 663 O O . LEU A 1 84 ? -6.198 -6.977 19.410 1.00 90.50 84 LEU A O 1
ATOM 667 N N . THR A 1 85 ? -7.953 -6.100 18.286 1.00 94.44 85 THR A N 1
ATOM 668 C CA . THR A 1 85 ? -8.853 -7.241 18.455 1.00 94.44 85 THR A CA 1
ATOM 669 C C . THR A 1 85 ? -8.557 -8.314 17.399 1.00 94.44 85 THR A C 1
ATOM 671 O O . THR A 1 85 ? -7.793 -8.084 16.452 1.00 94.44 85 THR A O 1
ATOM 674 N N . ASP A 1 86 ? -9.174 -9.490 17.525 1.00 95.06 86 ASP A N 1
ATOM 675 C CA . ASP A 1 86 ? -9.110 -10.522 16.481 1.00 95.06 86 ASP A CA 1
ATOM 676 C C . ASP A 1 86 ? -9.709 -10.029 15.157 1.00 95.06 86 ASP A C 1
ATOM 678 O O . ASP A 1 86 ? -9.109 -10.215 14.096 1.00 95.06 86 ASP A O 1
ATOM 682 N N . ASP A 1 87 ? -10.824 -9.298 15.223 1.00 95.19 87 ASP A N 1
ATOM 683 C CA . ASP A 1 87 ? -11.450 -8.676 14.054 1.00 95.19 87 ASP A CA 1
ATOM 684 C C . ASP A 1 87 ? -10.530 -7.645 13.394 1.00 95.19 87 ASP A C 1
ATOM 686 O O . ASP A 1 87 ? -10.465 -7.555 12.167 1.00 95.19 87 ASP A O 1
ATOM 690 N N . GLY A 1 88 ? -9.768 -6.895 14.194 1.00 94.75 88 GLY A N 1
ATOM 691 C CA . GLY A 1 88 ? -8.763 -5.961 13.701 1.00 94.75 88 GLY A CA 1
ATOM 692 C C . GLY A 1 88 ? -7.605 -6.644 12.990 1.00 94.75 88 GLY A C 1
ATOM 693 O O . GLY A 1 88 ? -7.175 -6.172 11.935 1.00 94.75 88 GLY A O 1
ATOM 694 N N . ARG A 1 89 ? -7.121 -7.776 13.517 1.00 95.06 89 ARG A N 1
ATOM 695 C CA . ARG A 1 89 ? -6.103 -8.599 12.844 1.00 95.06 89 ARG A CA 1
ATOM 696 C C . ARG A 1 89 ? -6.635 -9.166 11.531 1.00 95.06 89 ARG A C 1
ATOM 698 O O . ARG A 1 89 ? -5.974 -9.039 10.502 1.00 95.06 89 ARG A O 1
ATOM 705 N N . ALA A 1 90 ? -7.850 -9.711 11.533 1.00 96.19 90 ALA A N 1
ATOM 706 C CA . ALA A 1 90 ? -8.496 -10.210 10.323 1.00 96.19 90 ALA A CA 1
ATOM 707 C C . ALA A 1 90 ? -8.701 -9.097 9.280 1.00 96.19 90 ALA A C 1
ATOM 709 O O . ALA A 1 90 ? -8.471 -9.301 8.088 1.00 96.19 90 ALA A O 1
ATOM 710 N N . ALA A 1 91 ? -9.096 -7.898 9.712 1.00 95.75 91 ALA A N 1
ATOM 711 C CA . ALA A 1 91 ? -9.216 -6.733 8.843 1.00 95.75 91 ALA A CA 1
ATOM 712 C C . ALA A 1 91 ? -7.863 -6.290 8.272 1.00 95.75 91 ALA A C 1
ATOM 714 O O . ALA A 1 91 ? -7.766 -6.042 7.072 1.00 95.75 91 ALA A O 1
ATOM 715 N N . ARG A 1 92 ? -6.806 -6.240 9.093 1.00 95.31 92 ARG A N 1
ATOM 716 C CA . ARG A 1 92 ? -5.442 -5.923 8.641 1.00 95.31 92 ARG A CA 1
ATOM 717 C C . ARG A 1 92 ? -5.000 -6.869 7.525 1.00 95.31 92 ARG A C 1
ATOM 719 O O . ARG A 1 92 ? -4.577 -6.395 6.475 1.00 95.31 92 ARG A O 1
ATOM 726 N N . LEU A 1 93 ? -5.162 -8.178 7.728 1.00 96.50 93 LEU A N 1
ATOM 727 C CA . LEU A 1 93 ? -4.812 -9.196 6.735 1.00 96.50 93 LEU A CA 1
ATOM 728 C C . LEU A 1 93 ? -5.613 -9.034 5.436 1.00 96.50 93 LEU A C 1
ATOM 730 O O . LEU A 1 93 ? -5.039 -9.098 4.353 1.00 96.50 93 LEU A O 1
ATOM 734 N N . ARG A 1 94 ? -6.920 -8.746 5.522 1.00 96.19 94 ARG A N 1
ATOM 735 C CA . ARG A 1 94 ? -7.741 -8.456 4.332 1.00 96.19 94 ARG A CA 1
ATOM 736 C C . ARG A 1 94 ? -7.231 -7.243 3.551 1.00 96.19 94 ARG A C 1
ATOM 738 O O . ARG A 1 94 ? -7.134 -7.301 2.329 1.00 96.19 94 ARG A O 1
ATOM 745 N N . LEU A 1 95 ? -6.880 -6.155 4.236 1.00 96.31 95 LEU A N 1
ATOM 746 C CA . LEU A 1 95 ? -6.350 -4.946 3.594 1.00 96.31 95 LEU A CA 1
ATOM 747 C C . LEU A 1 95 ? -4.960 -5.170 2.975 1.00 96.31 95 LEU A C 1
ATOM 749 O O . LEU A 1 95 ? -4.649 -4.594 1.929 1.00 96.31 95 LEU A O 1
ATOM 753 N N . GLU A 1 96 ? -4.126 -6.008 3.593 1.00 95.88 96 GLU A N 1
ATOM 754 C CA . GLU A 1 96 ? -2.847 -6.441 3.018 1.00 95.88 96 GLU A CA 1
ATOM 755 C C . GLU A 1 96 ? -3.059 -7.270 1.749 1.00 95.88 96 GLU A C 1
ATOM 757 O O . GLU A 1 96 ? -2.456 -6.950 0.726 1.00 95.88 96 GLU A O 1
ATOM 762 N N . GLU A 1 97 ? -3.993 -8.224 1.761 1.00 97.31 97 GLU A N 1
ATOM 763 C CA . GLU A 1 97 ? -4.331 -9.021 0.576 1.00 97.31 97 GLU A CA 1
ATOM 764 C C . GLU A 1 97 ? -4.874 -8.153 -0.568 1.00 97.31 97 GLU A C 1
ATOM 766 O O . GLU A 1 97 ? -4.533 -8.377 -1.730 1.00 97.31 97 GLU A O 1
ATOM 771 N N . ILE A 1 98 ? -5.672 -7.118 -0.275 1.00 96.56 98 ILE A N 1
ATOM 772 C CA . ILE A 1 98 ? -6.121 -6.152 -1.291 1.00 96.56 98 ILE A CA 1
ATOM 773 C C . ILE A 1 98 ? -4.914 -5.465 -1.940 1.00 96.56 98 ILE A C 1
ATOM 775 O O . ILE A 1 98 ? -4.808 -5.417 -3.169 1.00 96.56 98 ILE A O 1
ATOM 779 N N . ARG A 1 99 ? -3.982 -4.949 -1.130 1.00 95.88 99 ARG A N 1
ATOM 780 C CA . ARG A 1 99 ? -2.768 -4.288 -1.628 1.00 95.88 99 ARG A CA 1
ATOM 781 C C . ARG A 1 99 ? -1.924 -5.237 -2.477 1.00 95.88 99 ARG A C 1
ATOM 783 O O . ARG A 1 99 ? -1.430 -4.839 -3.534 1.00 95.88 99 ARG A O 1
ATOM 790 N N . ASP A 1 100 ? -1.761 -6.472 -2.028 1.00 96.31 100 ASP A N 1
ATOM 791 C CA . ASP A 1 100 ? -0.919 -7.456 -2.698 1.00 96.31 100 ASP A CA 1
ATOM 792 C C . ASP A 1 100 ? -1.587 -7.990 -3.971 1.00 96.31 100 ASP A C 1
ATOM 794 O O . ASP A 1 100 ? -0.915 -8.164 -4.985 1.00 96.31 100 ASP A O 1
ATOM 798 N N . THR A 1 101 ? -2.919 -8.089 -3.999 1.00 97.38 101 THR A N 1
ATOM 799 C CA . THR A 1 101 ? -3.698 -8.355 -5.218 1.00 97.38 101 THR A CA 1
ATOM 800 C C . THR A 1 101 ? -3.480 -7.278 -6.280 1.00 97.38 101 THR A C 1
ATOM 802 O O . THR A 1 101 ? -3.287 -7.601 -7.454 1.00 97.38 101 THR A O 1
ATOM 805 N N . VAL A 1 102 ? -3.486 -5.995 -5.899 1.00 96.12 102 VAL A N 1
ATOM 806 C CA . VAL A 1 102 ? -3.230 -4.893 -6.844 1.00 96.12 102 VAL A CA 1
ATOM 807 C C . VAL A 1 102 ? -1.810 -4.970 -7.406 1.00 96.12 102 VAL A C 1
ATOM 809 O O . VAL A 1 102 ? -1.615 -4.817 -8.611 1.00 96.12 102 VAL A O 1
ATOM 812 N N . ARG A 1 103 ? -0.815 -5.259 -6.561 1.00 94.06 103 ARG A N 1
ATOM 813 C CA . ARG A 1 103 ? 0.580 -5.428 -6.998 1.00 94.06 103 ARG A CA 1
ATOM 814 C C . ARG A 1 103 ? 0.751 -6.633 -7.917 1.00 94.06 103 ARG A C 1
ATOM 816 O O . ARG A 1 103 ? 1.404 -6.512 -8.948 1.00 94.06 103 ARG A O 1
ATOM 823 N N . ARG A 1 104 ? 0.119 -7.761 -7.588 1.00 97.19 104 ARG A N 1
ATOM 824 C CA . ARG A 1 104 ? 0.132 -8.989 -8.391 1.00 97.19 104 ARG A CA 1
ATOM 825 C C . ARG A 1 104 ? -0.389 -8.744 -9.806 1.00 97.19 104 ARG A C 1
ATOM 827 O O . ARG A 1 104 ? 0.276 -9.129 -10.755 1.00 97.19 104 ARG A O 1
ATOM 834 N N . ARG A 1 105 ? -1.467 -7.967 -9.969 1.00 96.94 105 ARG A N 1
ATOM 835 C CA . ARG A 1 105 ? -1.961 -7.565 -11.302 1.00 96.94 105 ARG A CA 1
ATOM 836 C C . ARG A 1 105 ? -0.914 -6.843 -12.155 1.00 96.94 105 ARG A C 1
ATOM 838 O O . ARG A 1 105 ? -0.901 -7.020 -13.369 1.00 96.94 105 ARG A O 1
ATOM 845 N N . ALA A 1 106 ? -0.056 -6.022 -11.547 1.00 94.25 106 ALA A N 1
ATOM 846 C CA . ALA A 1 106 ? 1.017 -5.346 -12.276 1.00 94.25 106 ALA A CA 1
ATOM 847 C C . ALA A 1 106 ? 2.111 -6.327 -12.730 1.00 94.25 106 ALA A C 1
ATOM 849 O O . ALA A 1 106 ? 2.646 -6.168 -13.825 1.00 94.25 106 ALA A O 1
ATOM 850 N N . VAL A 1 107 ? 2.409 -7.346 -11.917 1.00 96.50 107 VAL A N 1
ATOM 851 C CA . VAL A 1 107 ? 3.333 -8.435 -12.274 1.00 96.50 107 VAL A CA 1
ATOM 852 C C . VAL A 1 107 ? 2.744 -9.281 -13.404 1.00 96.50 107 VAL A C 1
ATOM 854 O O . VAL A 1 107 ? 3.395 -9.476 -14.428 1.00 96.50 107 VAL A O 1
ATOM 857 N N . ASP A 1 108 ? 1.485 -9.702 -13.270 1.00 97.12 108 ASP A N 1
ATOM 858 C CA . ASP A 1 108 ? 0.783 -10.533 -14.254 1.00 97.12 108 ASP A CA 1
ATOM 859 C C . ASP A 1 108 ? 0.719 -9.866 -15.639 1.00 97.12 108 ASP A C 1
ATOM 861 O O . ASP A 1 108 ? 0.803 -10.543 -16.661 1.00 97.12 108 ASP A O 1
ATOM 865 N N . ALA A 1 109 ? 0.618 -8.532 -15.690 1.00 97.50 109 ALA A N 1
ATOM 866 C CA . ALA A 1 109 ? 0.546 -7.774 -16.939 1.00 97.50 109 ALA A CA 1
ATOM 867 C C . ALA A 1 109 ? 1.822 -7.853 -17.797 1.00 97.50 109 ALA A C 1
ATOM 869 O O . ALA A 1 109 ? 1.747 -7.686 -19.015 1.00 97.50 109 ALA A O 1
ATOM 870 N N . VAL A 1 110 ? 2.987 -8.075 -17.181 1.00 97.00 110 VAL A N 1
ATOM 871 C CA . VAL A 1 110 ? 4.281 -8.182 -17.882 1.00 97.00 110 VAL A CA 1
ATOM 872 C C . VAL A 1 110 ? 4.869 -9.594 -17.834 1.00 97.00 110 VAL A C 1
ATOM 874 O O . VAL A 1 110 ? 5.762 -9.904 -18.621 1.00 97.00 110 VAL A O 1
ATOM 877 N N . GLY A 1 111 ? 4.359 -10.452 -16.950 1.00 97.44 111 GLY A N 1
ATOM 878 C CA . GLY A 1 111 ? 4.908 -11.771 -16.652 1.00 97.44 111 GLY A CA 1
ATOM 879 C C . GLY A 1 111 ? 6.090 -11.714 -15.677 1.00 97.44 111 GLY A C 1
ATOM 880 O O . GLY A 1 111 ? 6.829 -10.727 -15.614 1.00 97.44 111 GLY A O 1
ATOM 881 N N . GLN A 1 112 ? 6.285 -12.802 -14.926 1.00 95.62 112 GLN A N 1
ATOM 882 C CA . GLN A 1 112 ? 7.280 -12.880 -13.849 1.00 95.62 112 GLN A CA 1
ATOM 883 C C . GLN A 1 112 ? 8.711 -12.590 -14.338 1.00 95.62 112 GLN A C 1
ATOM 885 O O . GLN A 1 112 ? 9.394 -11.748 -13.763 1.00 95.62 112 GLN A O 1
ATOM 890 N N . ASP A 1 113 ? 9.143 -13.193 -15.449 1.00 97.50 113 ASP A N 1
ATOM 891 C CA . ASP A 1 113 ? 10.514 -13.033 -15.964 1.00 97.50 113 ASP A CA 1
ATOM 892 C C . ASP A 1 113 ? 10.848 -11.580 -16.353 1.00 97.50 113 ASP A C 1
ATOM 894 O O . ASP A 1 113 ? 11.957 -11.078 -16.117 1.00 97.50 113 ASP A O 1
ATOM 898 N N . ALA A 1 114 ? 9.885 -10.879 -16.959 1.00 97.75 114 ALA A N 1
ATOM 899 C CA . ALA A 1 114 ? 10.042 -9.480 -17.343 1.00 97.75 114 ALA A CA 1
ATOM 900 C C . ALA A 1 114 ? 10.025 -8.563 -16.114 1.00 97.75 114 ALA A C 1
ATOM 902 O O . ALA A 1 114 ? 10.793 -7.595 -16.050 1.00 97.75 114 ALA A O 1
ATOM 903 N N . PHE A 1 115 ? 9.191 -8.885 -15.123 1.00 96.44 115 PHE A N 1
ATOM 904 C CA . PHE A 1 115 ? 9.165 -8.192 -13.843 1.00 96.44 115 PHE A CA 1
ATOM 905 C C . PHE A 1 115 ? 10.505 -8.334 -13.104 1.00 96.44 115 PHE A C 1
ATOM 907 O O . PHE A 1 115 ? 11.121 -7.323 -12.766 1.00 96.44 115 PHE A O 1
ATOM 914 N N . ASP A 1 116 ? 11.033 -9.551 -12.968 1.00 97.38 116 ASP A N 1
ATOM 915 C CA . ASP A 1 116 ? 12.316 -9.823 -12.303 1.00 97.38 116 ASP A CA 1
ATOM 916 C C . ASP A 1 116 ? 13.492 -9.153 -13.021 1.00 97.38 116 ASP A C 1
ATOM 918 O O . ASP A 1 116 ? 14.436 -8.645 -12.409 1.00 97.38 116 ASP A O 1
ATOM 922 N N . THR A 1 117 ? 13.445 -9.102 -14.352 1.00 98.00 117 THR A N 1
ATOM 923 C CA . THR A 1 117 ? 14.423 -8.351 -15.149 1.00 98.00 117 THR A CA 1
ATOM 924 C C . THR A 1 117 ? 14.316 -6.847 -14.899 1.00 98.00 117 THR A C 1
ATOM 926 O O . THR A 1 117 ? 15.336 -6.172 -14.760 1.00 98.00 117 THR A O 1
ATOM 929 N N . THR A 1 118 ? 13.099 -6.317 -14.781 1.00 96.25 118 THR A N 1
ATOM 930 C CA . THR A 1 118 ? 12.867 -4.905 -14.449 1.00 96.25 118 THR A CA 1
ATOM 931 C C . THR A 1 118 ? 13.408 -4.571 -13.061 1.00 96.25 118 THR A C 1
ATOM 933 O O . THR A 1 118 ? 14.132 -3.586 -12.930 1.00 96.25 118 THR A O 1
ATOM 936 N N . MET A 1 119 ? 13.146 -5.409 -12.054 1.00 96.19 119 MET A N 1
ATOM 937 C CA . MET A 1 119 ? 13.660 -5.222 -10.693 1.00 96.19 119 MET A CA 1
ATOM 938 C C . MET A 1 119 ? 15.189 -5.220 -10.657 1.00 96.19 119 MET A C 1
ATOM 940 O O . MET A 1 119 ? 15.783 -4.274 -10.149 1.00 96.19 119 MET A O 1
ATOM 944 N N . ARG A 1 120 ? 15.844 -6.182 -11.321 1.00 97.81 120 ARG A N 1
ATOM 945 C CA . ARG A 1 120 ? 17.315 -6.201 -11.440 1.00 97.81 120 ARG A CA 1
ATOM 946 C C . ARG A 1 120 ? 17.872 -4.925 -12.074 1.00 97.81 120 ARG A C 1
ATOM 948 O O . ARG A 1 120 ? 18.893 -4.406 -11.619 1.00 97.81 120 ARG A O 1
ATOM 955 N N . ASN A 1 121 ? 17.206 -4.403 -13.103 1.00 96.56 121 ASN A N 1
ATOM 956 C CA . ASN A 1 121 ? 17.600 -3.150 -13.745 1.00 96.56 121 ASN A CA 1
ATOM 957 C C . ASN A 1 121 ? 17.421 -1.944 -12.810 1.00 96.56 121 ASN A C 1
ATOM 959 O O . ASN A 1 121 ? 18.308 -1.094 -12.746 1.00 96.56 121 ASN A O 1
ATOM 963 N N . LEU A 1 122 ? 16.311 -1.869 -12.069 1.00 95.25 122 LEU A N 1
ATOM 964 C CA . LEU A 1 122 ? 16.066 -0.810 -11.084 1.00 95.25 122 LEU A CA 1
ATOM 965 C C . LEU A 1 122 ? 17.082 -0.855 -9.940 1.00 95.25 122 LEU A C 1
ATOM 967 O O . LEU A 1 122 ? 17.603 0.191 -9.546 1.00 95.25 122 LEU A O 1
ATOM 971 N N . ASP A 1 123 ? 17.434 -2.045 -9.460 1.00 96.06 123 ASP A N 1
ATOM 972 C CA . ASP A 1 123 ? 18.458 -2.213 -8.433 1.00 96.06 123 ASP A CA 1
ATOM 973 C C . ASP A 1 123 ? 19.827 -1.760 -8.942 1.00 96.06 123 ASP A C 1
ATOM 975 O O . ASP A 1 123 ? 20.561 -1.061 -8.243 1.00 96.06 123 ASP A O 1
ATOM 979 N N . ALA A 1 124 ? 20.182 -2.119 -10.180 1.00 97.38 124 ALA A N 1
ATOM 980 C CA . ALA A 1 124 ? 21.422 -1.676 -10.807 1.00 97.38 124 ALA A CA 1
ATOM 981 C C . ALA A 1 124 ? 21.470 -0.144 -10.948 1.00 97.38 124 ALA A C 1
ATOM 983 O O . ALA A 1 124 ? 22.480 0.469 -10.597 1.00 97.38 124 ALA A O 1
ATOM 984 N N . MET A 1 125 ? 20.373 0.484 -11.389 1.00 94.38 125 MET A N 1
ATOM 985 C CA . MET A 1 125 ? 20.254 1.946 -11.456 1.00 94.38 125 MET A CA 1
ATOM 986 C C . MET A 1 125 ? 20.380 2.589 -10.068 1.00 94.38 125 MET A C 1
ATOM 988 O O . MET A 1 125 ? 21.084 3.584 -9.915 1.00 94.38 125 MET A O 1
ATOM 992 N N . THR A 1 126 ? 19.746 2.006 -9.049 1.00 94.62 126 THR A N 1
ATOM 993 C CA . THR A 1 126 ? 19.797 2.495 -7.663 1.00 94.62 126 THR A CA 1
ATOM 994 C C . THR A 1 126 ? 21.219 2.447 -7.112 1.00 94.62 126 THR A C 1
ATOM 996 O O . THR A 1 126 ? 21.716 3.460 -6.616 1.00 94.62 126 THR A O 1
ATOM 999 N N . ARG A 1 127 ? 21.916 1.314 -7.276 1.00 95.31 127 ARG A N 1
ATOM 1000 C CA . ARG A 1 127 ? 23.320 1.156 -6.862 1.00 95.31 127 ARG A CA 1
ATOM 1001 C C . ARG A 1 127 ? 24.251 2.112 -7.609 1.00 95.31 127 ARG A C 1
ATOM 1003 O O . ARG A 1 127 ? 25.124 2.710 -6.988 1.00 95.31 127 ARG A O 1
ATOM 1010 N N . ALA A 1 128 ? 24.041 2.316 -8.912 1.00 96.56 128 ALA A N 1
ATOM 1011 C CA . ALA A 1 128 ? 24.826 3.267 -9.707 1.00 96.56 128 ALA A CA 1
ATOM 1012 C C . ALA A 1 128 ? 24.692 4.720 -9.209 1.00 96.56 128 ALA A C 1
ATOM 1014 O O . ALA A 1 128 ? 25.622 5.510 -9.352 1.00 96.56 128 ALA A O 1
ATOM 1015 N N . LEU A 1 129 ? 23.559 5.065 -8.591 1.00 93.12 129 LEU A N 1
ATOM 1016 C CA . LEU A 1 129 ? 23.310 6.367 -7.965 1.00 93.12 129 LEU A CA 1
ATOM 1017 C C . LEU A 1 129 ? 23.774 6.439 -6.495 1.00 93.12 129 LEU A C 1
ATOM 1019 O O . LEU A 1 129 ? 23.518 7.437 -5.822 1.00 93.12 129 LEU A O 1
ATOM 1023 N N . GLY A 1 130 ? 24.440 5.397 -5.983 1.00 94.44 130 GLY A N 1
ATOM 1024 C CA . GLY A 1 130 ? 24.891 5.305 -4.590 1.00 94.44 130 GLY A CA 1
ATOM 1025 C C . GLY A 1 130 ? 23.779 4.968 -3.591 1.00 94.44 130 GLY A C 1
ATOM 1026 O O . GLY A 1 130 ? 23.954 5.157 -2.386 1.00 94.44 130 GLY A O 1
ATOM 1027 N N . GLY A 1 131 ? 22.622 4.515 -4.079 1.00 91.69 131 GLY A N 1
ATOM 1028 C CA . GLY A 1 131 ? 21.526 4.016 -3.259 1.00 91.69 131 GLY A CA 1
ATOM 1029 C C . GLY A 1 131 ? 21.693 2.540 -2.901 1.00 91.69 131 GLY A C 1
ATOM 1030 O O . GLY A 1 131 ? 22.394 1.790 -3.577 1.00 91.69 131 GLY A O 1
ATOM 1031 N N . ASP A 1 132 ? 20.993 2.130 -1.850 1.00 91.88 132 ASP A N 1
ATOM 1032 C CA . ASP A 1 132 ? 20.831 0.731 -1.462 1.00 91.88 132 ASP A CA 1
ATOM 1033 C C . ASP A 1 132 ? 19.383 0.311 -1.787 1.00 91.88 132 ASP A C 1
ATOM 1035 O O . ASP A 1 132 ? 18.464 0.935 -1.244 1.00 91.88 132 ASP A O 1
ATOM 1039 N N . PRO A 1 133 ? 19.156 -0.658 -2.699 1.00 88.25 133 PRO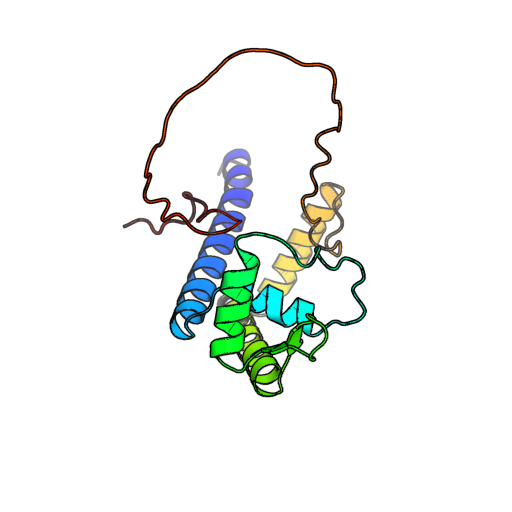 A N 1
ATOM 1040 C CA . PRO A 1 133 ? 17.811 -1.093 -3.083 1.00 88.25 133 PRO A CA 1
ATOM 1041 C C . PRO A 1 133 ? 17.045 -1.776 -1.941 1.00 88.25 133 PRO A C 1
ATOM 1043 O O . PRO A 1 133 ? 15.818 -1.732 -1.939 1.00 88.25 133 PRO A O 1
ATOM 1046 N N . ASP A 1 134 ? 17.750 -2.335 -0.953 1.00 88.88 134 ASP A N 1
ATOM 1047 C CA . ASP A 1 134 ? 17.151 -3.028 0.193 1.00 88.88 134 ASP A CA 1
ATOM 1048 C C . ASP A 1 134 ? 16.937 -2.094 1.396 1.00 88.88 134 ASP A C 1
ATOM 1050 O O . ASP A 1 134 ? 16.384 -2.489 2.428 1.00 88.88 134 ASP A O 1
ATOM 1054 N N . ALA A 1 135 ? 17.359 -0.828 1.285 1.00 80.38 135 ALA A N 1
ATOM 1055 C CA . ALA A 1 135 ? 17.194 0.127 2.364 1.00 80.38 135 ALA A CA 1
ATOM 1056 C C . ALA A 1 135 ? 15.701 0.382 2.631 1.00 80.38 135 ALA A C 1
ATOM 1058 O O . ALA A 1 135 ? 14.944 0.694 1.704 1.00 80.38 135 ALA A O 1
ATOM 1059 N N . PRO A 1 136 ? 15.260 0.352 3.905 1.00 71.81 136 PRO A N 1
ATOM 1060 C CA . PRO A 1 136 ? 13.892 0.709 4.233 1.00 71.81 136 PRO A CA 1
ATOM 1061 C C . PRO A 1 136 ? 13.616 2.146 3.771 1.00 71.81 136 PRO A C 1
ATOM 1063 O O . PRO A 1 136 ? 14.527 2.990 3.801 1.00 71.81 136 PRO A O 1
ATOM 1066 N N . PRO A 1 137 ? 12.369 2.469 3.376 1.00 58.97 137 PRO A N 1
ATOM 1067 C CA . PRO A 1 137 ? 12.011 3.821 2.983 1.00 58.97 137 PRO A CA 1
ATOM 1068 C C . PRO A 1 137 ? 12.419 4.767 4.108 1.00 58.97 137 PRO A C 1
ATOM 1070 O O . PRO A 1 137 ? 11.913 4.680 5.229 1.00 58.97 137 PRO A O 1
ATOM 1073 N N . ARG A 1 138 ? 13.383 5.652 3.829 1.00 56.19 138 ARG A N 1
ATOM 1074 C CA . ARG A 1 138 ? 13.866 6.615 4.817 1.00 56.19 138 ARG A CA 1
ATOM 1075 C C . ARG A 1 138 ? 12.691 7.507 5.187 1.00 56.19 138 ARG A C 1
ATOM 1077 O O . ARG A 1 138 ? 12.343 8.421 4.441 1.00 56.19 138 ARG A O 1
ATOM 1084 N N . GLY A 1 139 ? 12.076 7.229 6.336 1.00 41.69 139 GLY A N 1
ATOM 1085 C CA . GLY A 1 139 ? 11.061 8.080 6.929 1.00 41.69 139 GLY A CA 1
ATOM 1086 C C . GLY A 1 139 ? 11.615 9.494 6.955 1.00 41.69 139 GLY A C 1
ATOM 1087 O O . GLY A 1 139 ? 12.642 9.748 7.582 1.00 41.69 139 GLY A O 1
ATOM 1088 N N . GLY A 1 140 ? 10.991 10.394 6.201 1.00 37.91 140 GLY A N 1
ATOM 1089 C CA . GLY A 1 140 ? 11.441 11.764 6.022 1.00 37.91 140 GLY A CA 1
ATOM 1090 C C . GLY A 1 140 ? 11.331 12.577 7.307 1.00 37.91 140 GLY A C 1
ATOM 1091 O O . GLY A 1 140 ? 10.585 13.544 7.363 1.00 37.91 140 GLY A O 1
ATOM 1092 N N . ARG A 1 141 ? 12.137 12.269 8.325 1.00 39.38 141 ARG A N 1
ATOM 1093 C CA . ARG A 1 141 ? 12.678 13.292 9.208 1.00 39.38 141 ARG A CA 1
ATOM 1094 C C . ARG A 1 141 ? 13.782 13.972 8.420 1.00 39.38 141 ARG A C 1
ATOM 1096 O O . ARG A 1 141 ? 14.967 13.729 8.634 1.00 39.38 141 ARG A O 1
ATOM 1103 N N . ARG A 1 142 ? 13.389 14.847 7.487 1.00 38.72 142 ARG A N 1
ATOM 1104 C CA . ARG A 1 142 ? 14.288 15.929 7.102 1.00 38.72 142 ARG A CA 1
ATOM 1105 C C . ARG A 1 142 ? 14.603 16.664 8.395 1.00 38.72 142 ARG A C 1
ATOM 1107 O O . ARG A 1 142 ? 13.746 17.308 8.992 1.00 38.72 142 ARG A O 1
ATOM 1114 N N . ARG A 1 143 ? 15.837 16.477 8.843 1.00 37.06 143 ARG A N 1
ATOM 1115 C CA . ARG A 1 143 ? 16.524 17.248 9.865 1.00 37.06 143 ARG A CA 1
ATOM 1116 C C . ARG A 1 143 ? 16.639 18.683 9.330 1.00 37.06 143 ARG A C 1
ATOM 1118 O O . ARG A 1 143 ? 17.704 19.102 8.901 1.00 37.06 143 ARG A O 1
ATOM 1125 N N . PHE A 1 144 ? 15.532 19.421 9.279 1.00 39.00 144 PHE A N 1
ATOM 1126 C CA . PHE A 1 144 ? 15.610 20.874 9.248 1.00 39.00 144 PHE A CA 1
ATOM 1127 C C . PHE A 1 144 ? 15.966 21.303 10.666 1.00 39.00 144 PHE A C 1
ATOM 1129 O O . PHE A 1 144 ? 15.315 20.913 11.636 1.00 39.00 144 PHE A O 1
ATOM 1136 N N . GLY A 1 145 ? 17.109 21.970 10.772 1.00 32.41 145 GLY A N 1
ATOM 1137 C CA . GLY A 1 145 ? 17.780 22.268 12.020 1.00 32.41 145 GLY A CA 1
ATOM 1138 C C . GLY A 1 145 ? 16.879 22.972 13.026 1.00 32.41 145 GLY A C 1
ATOM 1139 O O . GLY A 1 145 ? 16.230 23.972 12.745 1.00 32.41 145 GLY A O 1
ATOM 1140 N N . ARG A 1 146 ? 16.939 22.466 14.253 1.00 39.62 146 ARG A N 1
ATOM 1141 C CA . ARG A 1 146 ? 16.762 23.256 15.463 1.00 39.62 146 ARG A CA 1
ATOM 1142 C C . ARG A 1 146 ? 17.805 24.379 15.448 1.00 39.62 146 ARG A C 1
ATOM 1144 O O . 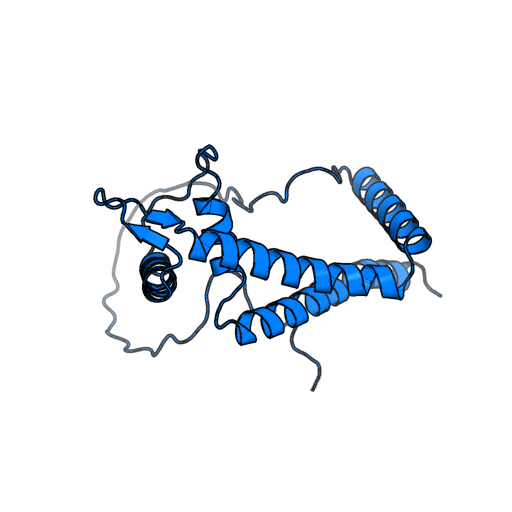ARG A 1 146 ? 18.981 24.094 15.650 1.00 39.62 146 ARG A O 1
ATOM 1151 N N . HIS A 1 147 ? 17.378 25.617 15.241 1.00 34.59 147 HIS A N 1
ATOM 1152 C CA . HIS A 1 147 ? 17.997 26.819 15.803 1.00 34.59 147 HIS A CA 1
ATOM 1153 C C . HIS A 1 147 ? 16.853 27.719 16.266 1.00 34.59 147 HIS A C 1
ATOM 1155 O O . HIS A 1 147 ? 16.084 28.225 15.456 1.00 34.59 147 HIS A O 1
ATOM 1161 N N . GLY A 1 148 ? 16.699 27.844 17.581 1.00 32.56 148 GLY A N 1
ATOM 1162 C CA . GLY A 1 148 ? 15.890 28.896 18.178 1.00 32.56 148 GLY A CA 1
ATOM 1163 C C . GLY A 1 148 ? 16.801 30.043 18.585 1.00 32.56 148 GLY A C 1
ATOM 1164 O O . GLY A 1 148 ? 17.878 29.766 19.096 1.00 32.56 148 GLY A O 1
ATOM 1165 N N . PHE A 1 149 ? 16.343 31.281 18.396 1.00 36.31 149 PHE A N 1
ATOM 1166 C CA . PHE A 1 149 ? 16.703 32.455 19.196 1.00 36.31 149 PHE A CA 1
ATOM 1167 C C . PHE A 1 149 ? 15.598 33.527 19.059 1.00 36.31 149 PHE A C 1
ATOM 1169 O O . PHE A 1 149 ? 15.343 33.997 17.959 1.00 36.31 149 PHE A O 1
ATOM 1176 N N . GLY A 1 150 ? 14.971 33.893 20.188 1.00 31.38 150 GLY A N 1
ATOM 1177 C CA . GLY A 1 150 ? 14.637 35.286 20.554 1.00 31.38 150 GLY A CA 1
ATOM 1178 C C . GLY A 1 150 ? 13.404 36.001 19.963 1.00 31.38 150 GLY A C 1
ATOM 1179 O O . GLY A 1 150 ? 13.441 36.474 18.840 1.00 31.38 150 GLY A O 1
ATOM 1180 N N . HIS A 1 151 ? 12.376 36.164 20.809 1.00 34.66 151 HIS A N 1
ATOM 1181 C CA . HIS A 1 151 ? 11.190 37.067 20.811 1.00 34.66 151 HIS A CA 1
ATOM 1182 C C . HIS A 1 151 ? 11.456 38.593 20.602 1.00 34.66 151 HIS A C 1
ATOM 1184 O O . HIS A 1 151 ? 12.631 38.945 20.518 1.00 34.66 151 HIS A O 1
ATOM 1190 N N . PRO A 1 152 ? 10.466 39.541 20.700 1.00 48.38 152 PRO A N 1
ATOM 1191 C CA . PRO A 1 152 ? 8.978 39.473 20.748 1.00 48.38 152 PRO A CA 1
ATOM 1192 C C . PRO A 1 152 ? 8.243 40.491 19.821 1.00 48.38 152 PRO A C 1
ATOM 1194 O O . PRO A 1 152 ? 8.801 41.516 19.447 1.00 48.38 152 PRO A O 1
ATOM 1197 N N . GLY A 1 153 ? 6.930 40.322 19.590 1.00 29.28 153 GLY A N 1
ATOM 1198 C CA . GLY A 1 153 ? 6.053 41.484 19.343 1.00 29.28 153 GLY A CA 1
ATOM 1199 C C . GLY A 1 153 ? 4.868 41.297 18.392 1.00 29.28 153 GLY A C 1
ATOM 1200 O O . GLY A 1 153 ? 5.045 40.924 17.243 1.00 29.28 153 GLY A O 1
ATOM 1201 N N . ALA A 1 154 ? 3.693 41.680 18.905 1.00 35.25 154 ALA A N 1
ATOM 1202 C CA . ALA A 1 154 ? 2.528 42.249 18.216 1.00 35.25 154 ALA A CA 1
ATOM 1203 C C . ALA A 1 154 ? 1.774 41.414 17.159 1.00 35.25 154 ALA A C 1
ATOM 1205 O O . ALA A 1 154 ? 2.278 41.102 16.089 1.00 35.25 154 ALA A O 1
ATOM 1206 N N . GLY A 1 155 ? 0.481 41.185 17.419 1.00 29.14 155 GLY A N 1
ATOM 1207 C CA . GLY A 1 155 ? -0.466 40.793 16.374 1.00 29.14 155 GLY A CA 1
ATOM 1208 C C . GLY A 1 155 ? -1.703 40.078 16.895 1.00 29.14 155 GLY A C 1
ATOM 1209 O O . GLY A 1 155 ? -1.798 38.859 16.835 1.00 29.14 155 GLY A O 1
ATOM 1210 N N . ARG A 1 156 ? -2.663 40.845 17.407 1.00 41.88 156 ARG A N 1
ATOM 1211 C CA . ARG A 1 156 ? -4.047 40.411 17.615 1.00 41.88 156 ARG A CA 1
ATOM 1212 C C . ARG A 1 156 ? -4.734 40.402 16.240 1.00 41.88 156 ARG A C 1
ATOM 1214 O O . ARG A 1 156 ? -4.854 41.466 15.652 1.00 41.88 156 ARG A O 1
ATOM 1221 N N . ALA A 1 157 ? -5.171 39.243 15.754 1.00 33.97 157 ALA A N 1
ATOM 1222 C CA . ALA A 1 157 ? -6.151 39.089 14.670 1.00 33.97 157 ALA A CA 1
ATOM 1223 C C . ALA A 1 157 ? -6.768 37.688 14.836 1.00 33.97 157 ALA A C 1
ATOM 1225 O O . ALA A 1 157 ? -6.065 36.687 14.804 1.00 33.97 157 ALA A O 1
ATOM 1226 N N . GLU A 1 158 ? -7.950 37.604 15.438 1.00 32.41 158 GLU A N 1
ATOM 1227 C CA . GLU A 1 158 ? -9.249 37.545 14.753 1.00 32.41 158 GLU A CA 1
ATOM 1228 C C . GLU A 1 158 ? -9.673 36.105 14.456 1.00 32.41 158 GLU A C 1
ATOM 1230 O O . GLU A 1 158 ? -8.953 35.298 13.876 1.00 32.41 158 GLU A O 1
ATOM 1235 N N . ARG A 1 159 ? -10.867 35.788 14.959 1.00 40.69 159 ARG A N 1
ATOM 1236 C CA . ARG A 1 159 ? -11.567 34.526 14.766 1.00 40.69 159 ARG A CA 1
ATOM 1237 C C . ARG A 1 159 ? -11.915 34.404 13.285 1.00 40.69 159 ARG A C 1
ATOM 1239 O O . ARG A 1 159 ? -12.680 35.215 12.776 1.00 40.69 159 ARG A O 1
ATOM 1246 N N . GLY A 1 160 ? -11.375 33.382 12.636 1.00 28.94 160 GLY A N 1
ATOM 1247 C CA . GLY A 1 160 ? -11.862 32.882 11.360 1.00 28.94 160 GLY A CA 1
ATOM 1248 C C . GLY A 1 160 ? -12.404 31.476 11.565 1.00 28.94 160 GLY A C 1
ATOM 1249 O O . GLY A 1 160 ? -11.627 30.528 11.659 1.00 28.94 160 GLY A O 1
ATOM 1250 N N . ASP A 1 161 ? -13.727 31.359 11.651 1.00 36.34 161 ASP A N 1
ATOM 1251 C CA . ASP A 1 161 ? -14.458 30.127 11.365 1.00 36.34 161 ASP A CA 1
ATOM 1252 C C . ASP A 1 161 ? -14.203 29.764 9.895 1.00 36.34 161 ASP A C 1
ATOM 1254 O O . ASP A 1 161 ? -14.850 30.265 8.978 1.00 36.34 161 ASP A O 1
ATOM 1258 N N . GLY A 1 162 ? -13.172 28.950 9.673 1.00 28.30 162 GLY A N 1
ATOM 1259 C CA . GLY A 1 162 ? -12.815 28.387 8.380 1.00 28.30 162 GLY A CA 1
ATOM 1260 C C . GLY A 1 162 ? -13.073 26.890 8.400 1.00 28.30 162 GLY A C 1
ATOM 1261 O O . GLY A 1 162 ? -12.413 26.144 9.124 1.00 28.30 162 GLY A O 1
ATOM 1262 N N . ASP A 1 163 ? -14.049 26.470 7.607 1.00 35.81 163 ASP A N 1
ATOM 1263 C CA . ASP A 1 163 ? -14.478 25.095 7.376 1.00 35.81 163 ASP A CA 1
ATOM 1264 C C . ASP A 1 163 ? -13.319 24.277 6.752 1.00 35.81 163 ASP A C 1
ATOM 1266 O O . ASP A 1 163 ? -13.198 24.121 5.538 1.00 35.81 163 ASP A O 1
ATOM 1270 N N . ASN A 1 164 ? -12.389 23.802 7.587 1.00 31.92 164 ASN A N 1
ATOM 1271 C CA . ASN A 1 164 ? -11.163 23.123 7.159 1.00 31.92 164 ASN A CA 1
ATOM 1272 C C . ASN A 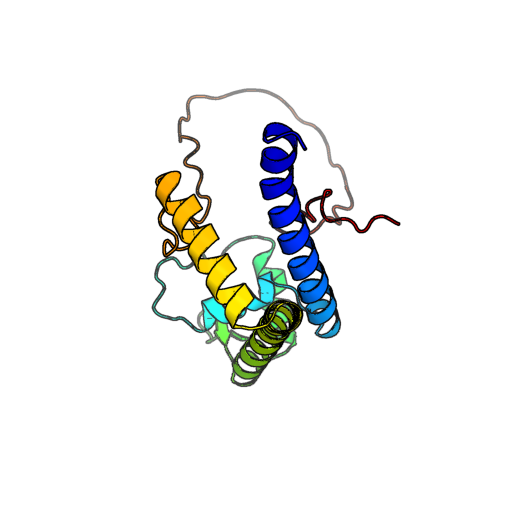1 164 ? -11.427 21.635 6.851 1.00 31.92 164 ASN A C 1
ATOM 1274 O O . ASN A 1 164 ? -11.036 20.727 7.591 1.00 31.92 164 ASN A O 1
ATOM 1278 N N . ARG A 1 165 ? -12.091 21.373 5.722 1.00 37.56 165 ARG A N 1
ATOM 1279 C CA . ARG A 1 165 ? -12.254 20.032 5.138 1.00 37.56 165 ARG A CA 1
ATOM 1280 C C . ARG A 1 165 ? -11.140 19.716 4.141 1.00 37.56 165 ARG A C 1
ATOM 1282 O O . ARG A 1 165 ? -11.424 19.542 2.968 1.00 37.56 165 ARG A O 1
ATOM 1289 N N . HIS A 1 166 ? -9.889 19.571 4.584 1.00 34.66 166 HIS A N 1
ATOM 1290 C CA . HIS A 1 166 ? -8.848 18.971 3.735 1.00 34.66 166 HIS A CA 1
ATOM 1291 C C . HIS A 1 166 ? -7.918 18.014 4.509 1.00 34.66 166 HIS A C 1
ATOM 1293 O O . HIS A 1 166 ? -7.076 18.411 5.306 1.00 34.66 166 HIS A O 1
ATOM 1299 N N . HIS A 1 167 ? -8.193 16.727 4.272 1.00 37.56 167 HIS A N 1
ATOM 1300 C CA . HIS A 1 167 ? -7.393 15.492 4.233 1.00 37.56 167 HIS A CA 1
ATOM 1301 C C . HIS A 1 167 ? -5.967 15.424 4.831 1.00 37.56 167 HIS A C 1
ATOM 1303 O O . HIS A 1 167 ? -5.130 16.306 4.692 1.00 37.56 167 HIS A O 1
ATOM 1309 N N . GLY A 1 168 ? -5.703 14.278 5.478 1.00 38.06 168 GLY A N 1
ATOM 1310 C CA . GLY A 1 168 ? -4.513 13.954 6.268 1.00 38.06 168 GLY A CA 1
ATOM 1311 C C . GLY A 1 168 ? -3.169 13.868 5.527 1.00 38.06 168 GLY A C 1
ATOM 1312 O O . GLY A 1 168 ? -3.059 14.036 4.322 1.00 38.06 168 GLY A O 1
ATOM 1313 N N . PHE A 1 169 ? -2.127 13.561 6.305 1.00 39.88 169 PHE A N 1
ATOM 1314 C CA . PHE A 1 169 ? -0.707 13.710 5.966 1.00 39.88 169 PHE A CA 1
ATOM 1315 C C . PHE A 1 169 ? -0.197 12.883 4.773 1.00 39.88 169 PHE A C 1
ATOM 1317 O O . PHE A 1 169 ? 0.025 11.674 4.899 1.00 39.88 169 PHE A O 1
ATOM 1324 N N . GLY A 1 170 ? -0.032 13.561 3.638 1.00 35.19 170 GLY A N 1
ATOM 1325 C CA . GLY A 1 170 ? 0.430 13.081 2.335 1.00 35.19 170 GLY A CA 1
ATOM 1326 C C . GLY A 1 170 ? -0.587 13.528 1.285 1.00 35.19 170 GLY A C 1
ATOM 1327 O O . GLY A 1 170 ? -1.724 13.066 1.383 1.00 35.19 170 GLY A O 1
ATOM 1328 N N . PRO A 1 171 ? -0.248 14.465 0.380 1.00 37.28 171 PRO A N 1
ATOM 1329 C CA . PRO A 1 171 ? -1.232 15.083 -0.498 1.00 37.28 171 PRO A CA 1
ATOM 1330 C C . PRO A 1 171 ? -1.875 13.973 -1.343 1.00 37.28 171 PRO A C 1
ATOM 1332 O O . PRO A 1 171 ? -1.211 12.989 -1.669 1.00 37.28 171 PRO A O 1
ATOM 1335 N N . HIS A 1 172 ? -3.130 14.137 -1.772 1.00 44.41 172 HIS A N 1
ATOM 1336 C CA . HIS A 1 172 ? -3.391 13.752 -3.158 1.00 44.41 172 HIS A CA 1
ATOM 1337 C C . HIS A 1 172 ? -2.289 14.468 -3.919 1.00 44.41 172 HIS A C 1
ATOM 1339 O O . HIS A 1 172 ? -2.348 15.694 -3.956 1.00 44.41 172 HIS A O 1
ATOM 1345 N N . ASP A 1 173 ? -1.224 13.781 -4.353 1.00 46.75 173 ASP A N 1
ATOM 1346 C CA . ASP A 1 173 ? -0.250 14.438 -5.209 1.00 46.75 173 ASP A CA 1
ATOM 1347 C C . ASP A 1 173 ? -1.116 15.018 -6.327 1.00 46.75 173 ASP A C 1
ATOM 1349 O O . ASP A 1 173 ? -1.783 14.240 -7.014 1.00 46.75 173 ASP A O 1
ATOM 1353 N N . PRO A 1 174 ? -1.238 16.352 -6.457 1.00 46.62 174 PRO A N 1
ATOM 1354 C CA . PRO A 1 174 ? -2.140 16.929 -7.445 1.00 46.62 174 PRO A CA 1
ATOM 1355 C C . PRO A 1 174 ? -1.720 16.530 -8.868 1.00 46.62 174 PRO A C 1
ATOM 1357 O O . PRO A 1 174 ? -2.445 16.788 -9.817 1.00 46.62 174 PRO A O 1
ATOM 1360 N N . ARG A 1 175 ? -0.557 15.876 -9.011 1.00 50.97 175 ARG A N 1
ATOM 1361 C CA . ARG A 1 175 ? -0.038 15.254 -10.229 1.00 50.97 175 ARG A CA 1
ATOM 1362 C C . ARG A 1 175 ? -0.545 13.824 -10.478 1.00 50.97 175 ARG A C 1
ATOM 1364 O O . ARG A 1 175 ? -0.296 13.303 -11.556 1.00 50.97 175 ARG A O 1
ATOM 1371 N N . CYS A 1 176 ? -1.217 13.193 -9.514 1.00 56.03 176 CYS A N 1
ATOM 1372 C CA . CYS A 1 176 ? -1.853 11.877 -9.648 1.00 56.03 176 CYS A CA 1
ATOM 1373 C C . CYS A 1 176 ? -3.369 11.971 -9.913 1.00 56.03 176 CYS A C 1
ATOM 1375 O O . CYS A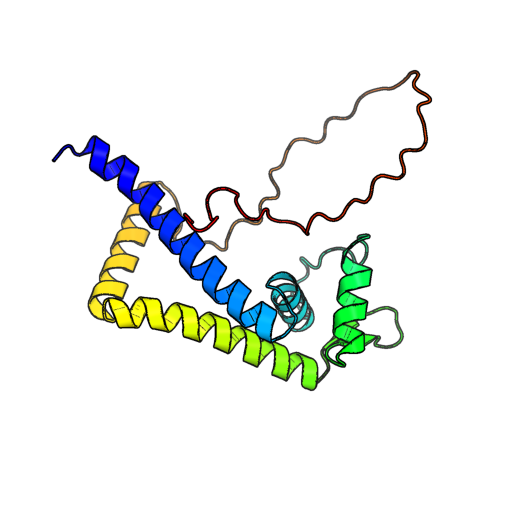 1 176 ? -4.064 10.959 -9.824 1.00 56.03 176 CYS A O 1
ATOM 1377 N N . THR A 1 177 ? -3.914 13.159 -10.201 1.00 49.41 177 THR A N 1
ATOM 1378 C CA . THR A 1 177 ? -5.314 13.272 -10.622 1.00 49.41 177 THR A CA 1
ATOM 1379 C C . THR A 1 177 ? -5.495 12.585 -11.981 1.00 49.41 177 THR A C 1
ATOM 1381 O O . THR A 1 177 ? -4.651 12.753 -12.867 1.00 49.41 177 THR A O 1
ATOM 1384 N N . PRO A 1 178 ? -6.556 11.780 -12.173 1.00 39.72 178 PRO A N 1
ATOM 1385 C CA . PRO A 1 178 ? -6.844 11.223 -13.487 1.00 39.72 178 PRO A CA 1
ATOM 1386 C C . PRO A 1 178 ? -7.091 12.379 -14.463 1.00 39.72 178 PRO A C 1
ATOM 1388 O O . PRO A 1 178 ? -7.818 13.321 -14.140 1.00 39.72 178 PRO A O 1
ATOM 1391 N N . ALA A 1 179 ? -6.479 12.319 -15.648 1.00 39.34 179 ALA A N 1
ATOM 1392 C CA . ALA A 1 179 ? -6.894 13.178 -16.748 1.00 39.34 179 ALA A CA 1
ATOM 1393 C C . ALA A 1 179 ? -8.364 12.849 -17.041 1.00 39.34 179 ALA A C 1
ATOM 1395 O O . ALA A 1 179 ? -8.686 11.692 -17.311 1.00 39.34 179 ALA A O 1
ATOM 1396 N N . THR A 1 180 ? -9.234 13.845 -16.865 1.00 35.25 180 THR A N 1
ATOM 1397 C CA . THR A 1 180 ? -10.654 13.770 -17.235 1.00 35.25 180 THR A CA 1
ATOM 1398 C C . THR A 1 180 ? -10.791 13.681 -18.746 1.00 35.25 180 THR A C 1
ATOM 1400 O O . THR A 1 180 ? -9.996 14.364 -19.434 1.00 35.25 180 THR A O 1
#

Secondary structure (DSSP, 8-state):
--HHHHHHHHHHHHHHHHHHHHHHHHHHHHHTT--HHHHHHHHHHH-TT-TT---S--TTHHHHHHHHHHTTSEEE-SSS-EEE-HHHHHHHHHHHHHHHHHHHHHHHHH-HHHHHHHHHHHHHHHHHTT--TTS---------------------------------SS---TTSSPP-